Protein AF-A0A166VWR7-F1 (afdb_monomer)

Foldseek 3Di:
DDDFDDKDFDADVQLVCQVVQNRPVGHDPPDDDTLKIWGFACDDDPPQPPDDGGFIWMFHQQLPPPPDDDDPVSVVSRDRDDSSRIDGDDPPDDSVRRSVDD

pLDDT: mean 72.56, std 12.03, range [34.88, 87.81]

Solvent-accessible surface area (backbone atoms only — not comparable to full-atom values): 6328 Å² total; per-residue (Å²): 133,86,77,79,72,88,63,32,71,38,84,49,76,62,43,58,27,45,77,65,76,64,38,91,88,64,76,68,86,91,66,82,78,52,57,22,31,12,38,60,35,83,72,79,61,97,84,61,74,97,71,58,69,75,40,53,31,22,31,22,36,46,34,65,57,87,86,56,81,94,43,83,64,44,65,69,50,49,41,72,73,53,82,74,16,57,40,79,57,60,91,89,54,53,48,70,63,40,13,77,40,98

Mean predicted aligned error: 9.26 Å

Nearest PDB structures (foldseek):
  6lii-assembly2_C  TM=7.692E-01  e=3.501E-03  Homo sapiens
  6lhr-assembly2_D  TM=7.659E-01  e=7.214E-03  Homo sapiens
  1rjw-assembly1_D  TM=7.243E-01  e=2.355E-02  Geobacillus stearothermophilus
  6iqd-assembly1_A  TM=7.567E-01  e=1.301E-01  Geobacillus stearothermophilus
  4z6k-assembly1_D  TM=6.838E-01  e=5.911E-02  Moraxella sp. TAE123

Organism: NCBI:txid1759441

InterPro domains:
  IPR011032 GroES-like superfamily [SSF50129] (13-102)
  IPR013154 Alcohol dehydrogenase-like, N-terminal [PF08240] (14-64)
  IPR052711 Zinc-type Alcohol Dehydrogenase-like [PTHR45033] (11-102)

Radius of gyration: 14.6 Å; Cα contacts (8 Å, |Δi|>4): 159; chains: 1; bounding box: 37×36×37 Å

Sequence (102 aa):
MSQTLPSQAILQFRDLLMAKDLYVAGVKENVVPGSDYAGEIVALGSDAQGWNSGVRVCVNFFTTFLHRRPSSEASRAALGGPSEALVHVPDHLSDEETATLP

Structure (mmCIF, N/CA/C/O backbone):
data_AF-A0A166VWR7-F1
#
_entry.id   AF-A0A166VWR7-F1
#
loop_
_atom_site.group_PDB
_atom_site.id
_atom_site.type_symbol
_atom_site.label_atom_id
_atom_site.label_alt_i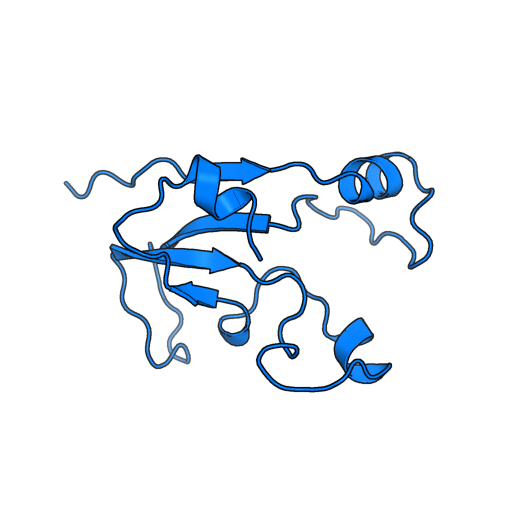d
_atom_site.label_comp_id
_atom_site.label_asym_id
_atom_site.label_entity_id
_atom_site.label_seq_id
_atom_site.pdbx_PDB_ins_code
_atom_site.Cartn_x
_atom_site.Cartn_y
_atom_site.Cartn_z
_atom_site.occupancy
_atom_site.B_iso_or_equiv
_atom_site.auth_seq_id
_atom_site.auth_comp_id
_atom_site.auth_asym_id
_atom_site.auth_atom_id
_atom_site.pdbx_PDB_model_num
ATOM 1 N N . MET A 1 1 ? -17.906 14.962 12.754 1.00 34.88 1 MET A N 1
ATOM 2 C CA . MET A 1 1 ? -16.792 15.216 11.819 1.00 34.88 1 MET A CA 1
ATOM 3 C C . MET A 1 1 ? -15.793 14.096 12.036 1.00 34.88 1 MET A C 1
ATOM 5 O O . MET A 1 1 ? -15.164 14.088 13.083 1.00 34.88 1 MET A O 1
ATOM 9 N N . SER A 1 2 ? -15.758 13.100 11.146 1.00 44.94 2 SER A N 1
ATOM 10 C CA . SER A 1 2 ? -14.764 12.021 11.224 1.00 44.94 2 SER A CA 1
ATOM 11 C C . SER A 1 2 ? -13.430 12.620 10.798 1.00 44.94 2 SER A C 1
ATOM 13 O O . SER A 1 2 ? -13.323 13.092 9.668 1.00 44.94 2 SER A O 1
ATOM 15 N N . GLN A 1 3 ? -12.473 12.732 11.716 1.00 46.19 3 GLN A N 1
ATOM 16 C CA . GLN A 1 3 ? -11.115 13.123 11.356 1.00 46.19 3 GLN A CA 1
ATOM 17 C C . GLN A 1 3 ? -10.476 11.907 10.697 1.00 46.19 3 GLN A C 1
ATOM 19 O O . GLN A 1 3 ? -10.267 10.902 11.366 1.00 46.19 3 GLN A O 1
ATOM 24 N N . THR A 1 4 ? -10.225 11.979 9.394 1.00 54.62 4 THR A N 1
ATOM 25 C CA . THR A 1 4 ? -9.423 10.973 8.699 1.00 54.62 4 THR A CA 1
ATOM 26 C C . THR A 1 4 ? -8.020 11.007 9.298 1.00 54.62 4 THR A C 1
ATOM 28 O O . THR A 1 4 ? -7.378 12.062 9.281 1.00 54.62 4 THR A O 1
ATOM 31 N N . LEU A 1 5 ? -7.560 9.892 9.866 1.00 55.88 5 LEU A N 1
ATOM 32 C CA . LEU A 1 5 ? -6.181 9.775 10.335 1.00 55.88 5 LEU A CA 1
ATOM 33 C C . LEU A 1 5 ? -5.216 9.872 9.134 1.00 55.88 5 LEU A C 1
ATOM 35 O O . LEU A 1 5 ? -5.563 9.437 8.031 1.00 55.88 5 LEU A O 1
ATOM 39 N N . PRO A 1 6 ? -4.032 10.489 9.298 1.00 58.91 6 PRO A N 1
ATOM 40 C CA . PRO A 1 6 ? -3.071 10.622 8.212 1.00 58.91 6 PRO A CA 1
ATOM 41 C C . PRO A 1 6 ? -2.555 9.242 7.799 1.00 58.91 6 PRO A C 1
ATOM 43 O O . PRO A 1 6 ? -2.007 8.508 8.611 1.00 58.91 6 PRO A O 1
ATOM 46 N N . SER A 1 7 ? -2.711 8.897 6.525 1.00 66.88 7 SER A N 1
ATOM 47 C CA . SER A 1 7 ? -2.172 7.653 5.988 1.00 66.88 7 SER A CA 1
ATOM 48 C C . SER A 1 7 ? -0.689 7.752 5.654 1.00 66.88 7 SER A C 1
ATOM 50 O O . SER A 1 7 ? -0.253 8.793 5.159 1.00 66.88 7 SER A O 1
ATOM 52 N N . GLN A 1 8 ? 0.049 6.655 5.823 1.00 73.50 8 GLN A N 1
ATOM 53 C CA . GLN A 1 8 ? 1.494 6.595 5.617 1.00 73.50 8 GLN A CA 1
ATOM 54 C C . GLN A 1 8 ? 1.856 5.616 4.495 1.00 73.50 8 GLN A C 1
ATOM 56 O O . GLN A 1 8 ? 1.345 4.500 4.427 1.00 73.50 8 GLN A O 1
ATOM 61 N N . ALA A 1 9 ? 2.770 6.036 3.622 1.00 69.06 9 ALA A N 1
ATOM 62 C CA . ALA A 1 9 ? 3.364 5.202 2.581 1.00 69.06 9 ALA A CA 1
ATOM 63 C C . ALA A 1 9 ? 4.885 5.255 2.717 1.00 69.06 9 ALA A C 1
ATOM 65 O O . ALA A 1 9 ? 5.440 6.338 2.926 1.00 69.06 9 ALA A O 1
ATOM 66 N N . ILE A 1 10 ? 5.564 4.119 2.557 1.00 71.19 10 ILE A N 1
ATOM 67 C CA . ILE A 1 10 ? 7.028 4.085 2.539 1.00 71.19 10 ILE A CA 1
ATOM 68 C C . ILE A 1 10 ? 7.556 3.843 1.126 1.00 71.19 10 ILE A C 1
ATOM 70 O O . ILE A 1 10 ? 6.968 3.118 0.324 1.00 71.19 10 ILE A O 1
AT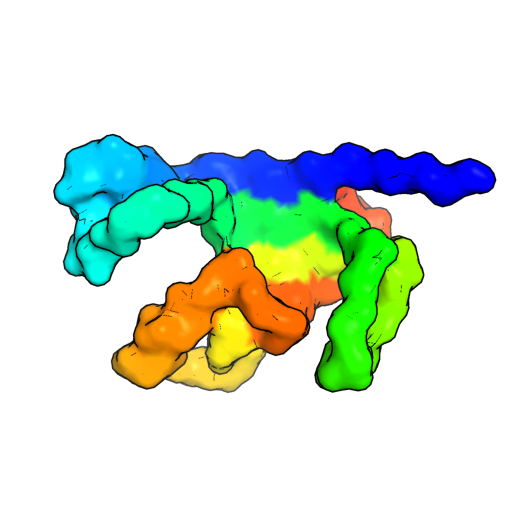OM 74 N N . LEU A 1 11 ? 8.703 4.453 0.827 1.00 70.19 11 LEU A N 1
ATOM 75 C CA . LEU A 1 11 ? 9.448 4.188 -0.397 1.00 70.19 11 LEU A CA 1
ATOM 76 C C . LEU A 1 11 ? 10.388 3.005 -0.173 1.00 70.19 11 LEU A C 1
ATOM 78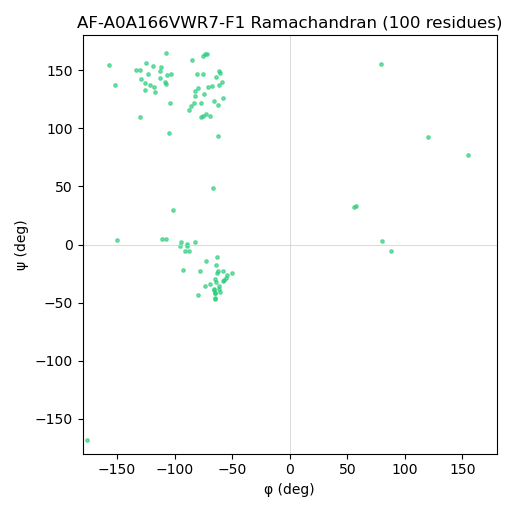 O O . LEU A 1 11 ? 11.340 3.080 0.605 1.00 70.19 11 LEU A O 1
ATOM 82 N N . GLN A 1 12 ? 10.142 1.924 -0.899 1.00 74.38 12 GLN A N 1
ATOM 83 C CA . GLN A 1 12 ? 11.002 0.752 -0.952 1.00 74.38 12 GLN A CA 1
ATOM 84 C C . GLN A 1 12 ? 12.117 0.973 -1.988 1.00 74.38 12 GLN A C 1
ATOM 86 O O . GLN A 1 12 ? 11.979 1.747 -2.938 1.00 74.38 12 GLN A O 1
ATO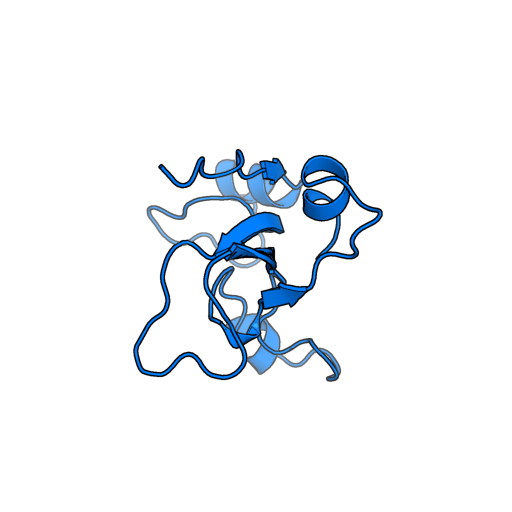M 91 N N . PHE A 1 13 ? 13.230 0.235 -1.884 1.00 78.69 13 PHE A N 1
ATOM 92 C CA . PHE A 1 13 ? 14.326 0.310 -2.870 1.00 78.69 13 PHE A CA 1
ATOM 93 C C . PHE A 1 13 ? 13.844 0.053 -4.307 1.00 78.69 13 PHE A C 1
ATOM 95 O O . PHE A 1 13 ? 14.375 0.596 -5.275 1.00 78.69 13 PHE A O 1
ATOM 102 N N . ARG A 1 14 ? 12.783 -0.739 -4.453 1.00 78.69 14 ARG A N 1
ATOM 103 C CA . ARG A 1 14 ? 12.122 -0.968 -5.732 1.00 78.69 14 ARG A CA 1
ATOM 104 C C . ARG A 1 14 ? 11.571 0.311 -6.357 1.00 78.69 14 ARG A C 1
ATOM 106 O O . ARG A 1 14 ? 11.696 0.468 -7.565 1.00 78.69 14 ARG A O 1
ATOM 113 N N . ASP A 1 15 ? 10.980 1.206 -5.573 1.00 77.69 15 ASP A N 1
ATOM 114 C CA . ASP A 1 15 ? 10.427 2.462 -6.084 1.00 77.69 15 ASP A CA 1
ATOM 115 C C . ASP A 1 15 ? 11.530 3.318 -6.719 1.00 77.69 15 ASP A C 1
ATOM 117 O O . ASP A 1 15 ? 11.333 3.902 -7.784 1.00 77.69 15 ASP A O 1
ATOM 121 N N . LEU A 1 16 ? 12.740 3.279 -6.148 1.00 81.12 16 LEU A N 1
ATOM 122 C CA . LEU A 1 16 ? 13.930 3.882 -6.748 1.00 81.12 16 LEU A CA 1
ATOM 123 C C . LEU A 1 16 ? 14.327 3.205 -8.070 1.00 81.12 16 LEU A C 1
ATOM 125 O O . LEU A 1 16 ? 14.697 3.897 -9.018 1.00 81.12 16 LEU A O 1
ATOM 129 N N . LEU A 1 17 ? 14.262 1.872 -8.152 1.00 84.44 17 LEU A N 1
ATOM 130 C CA . LEU A 1 17 ? 14.540 1.145 -9.395 1.00 84.44 17 LEU A CA 1
ATOM 131 C C . LEU A 1 17 ? 13.495 1.443 -10.478 1.00 84.44 17 LEU A C 1
ATOM 133 O O . LEU A 1 17 ? 13.871 1.598 -11.636 1.00 84.44 17 LEU A O 1
ATOM 137 N N . MET A 1 18 ? 12.215 1.568 -10.114 1.00 82.38 18 MET A N 1
ATOM 138 C CA . MET A 1 18 ? 11.145 1.948 -11.043 1.00 82.38 18 MET A CA 1
ATOM 139 C C . MET A 1 18 ? 11.342 3.376 -11.554 1.00 82.38 18 MET A C 1
ATOM 141 O O . MET A 1 18 ? 11.309 3.600 -12.758 1.00 82.38 18 MET A O 1
ATOM 145 N N . ALA A 1 19 ? 11.641 4.327 -10.666 1.00 81.44 19 ALA A N 1
ATOM 146 C CA . ALA A 1 19 ? 11.903 5.717 -11.044 1.00 81.44 19 ALA A CA 1
ATOM 147 C C . ALA A 1 19 ? 13.141 5.883 -11.946 1.00 81.44 19 ALA A C 1
ATOM 149 O O . ALA A 1 19 ? 13.248 6.865 -12.678 1.00 81.44 19 ALA A O 1
ATOM 150 N N . LYS A 1 20 ? 14.090 4.941 -11.885 1.00 85.25 20 LYS A N 1
ATOM 151 C CA . LYS A 1 20 ? 15.302 4.921 -12.717 1.00 85.25 20 LYS A CA 1
ATOM 152 C C . LYS A 1 20 ? 15.175 4.071 -13.981 1.00 85.25 20 LYS A C 1
ATOM 154 O O . LYS A 1 20 ? 16.164 3.953 -14.695 1.00 85.25 20 LYS A O 1
ATOM 159 N N . ASP A 1 21 ? 14.011 3.474 -14.230 1.00 80.12 21 ASP A N 1
ATOM 160 C CA . ASP A 1 21 ? 13.788 2.527 -15.330 1.00 80.12 21 ASP A CA 1
ATOM 161 C C . ASP A 1 21 ? 14.759 1.324 -15.309 1.00 80.12 21 ASP A C 1
ATOM 163 O O . ASP A 1 21 ? 15.175 0.776 -16.325 1.00 80.12 21 ASP A O 1
ATOM 167 N N . LEU A 1 22 ? 15.156 0.912 -14.101 1.00 84.62 22 LEU A N 1
ATOM 168 C CA . LEU A 1 22 ? 16.047 -0.226 -13.841 1.00 84.62 22 LEU A CA 1
ATOM 169 C C . LEU A 1 22 ? 15.295 -1.427 -13.255 1.00 84.62 22 LEU A C 1
ATOM 171 O O . LEU A 1 22 ? 15.909 -2.412 -12.840 1.00 84.62 22 LEU A O 1
ATOM 175 N N . TYR A 1 23 ? 13.968 -1.345 -13.151 1.00 81.31 23 TYR A N 1
ATOM 176 C CA . TYR A 1 23 ? 13.179 -2.404 -12.544 1.00 81.31 23 TYR A CA 1
ATOM 177 C C . TYR A 1 23 ? 13.001 -3.590 -13.499 1.00 81.31 23 TYR A C 1
ATOM 179 O O . TYR A 1 23 ? 12.441 -3.466 -14.585 1.00 81.31 23 TYR A O 1
ATOM 187 N N . VAL A 1 24 ? 13.451 -4.769 -13.062 1.00 76.44 24 VAL A N 1
ATOM 188 C CA . VAL A 1 24 ? 13.588 -5.978 -13.900 1.00 76.44 24 VAL A CA 1
ATOM 189 C C . VAL A 1 24 ? 12.279 -6.510 -14.488 1.00 76.44 24 VAL A C 1
ATOM 191 O O . VAL A 1 24 ? 12.310 -7.223 -15.486 1.00 76.44 24 VAL A O 1
ATOM 194 N N . ALA A 1 25 ? 11.135 -6.187 -13.880 1.00 73.56 25 ALA A N 1
ATOM 195 C CA . ALA A 1 25 ? 9.822 -6.626 -14.352 1.00 73.56 25 ALA A CA 1
ATOM 196 C C . ALA A 1 25 ? 9.180 -5.653 -15.362 1.00 73.56 25 ALA A C 1
ATOM 198 O O . ALA A 1 25 ? 8.069 -5.909 -15.827 1.00 73.56 25 ALA A O 1
ATOM 199 N N . GLY A 1 26 ? 9.869 -4.558 -15.704 1.00 68.75 26 GLY A N 1
ATOM 200 C CA . GLY A 1 26 ? 9.327 -3.462 -16.500 1.00 68.75 26 GLY A CA 1
ATOM 201 C C . GLY A 1 26 ? 8.454 -2.514 -15.674 1.00 68.75 26 GLY A C 1
ATOM 202 O O . GLY A 1 26 ? 7.905 -2.879 -14.632 1.00 68.75 26 GLY A O 1
ATOM 203 N N . VAL A 1 27 ? 8.337 -1.272 -16.140 1.00 72.44 27 VAL A N 1
ATOM 204 C CA . VAL A 1 27 ? 7.560 -0.209 -15.491 1.00 72.44 27 VAL A CA 1
ATOM 205 C C . VAL A 1 27 ? 6.427 0.200 -16.429 1.00 72.44 27 VAL A C 1
ATOM 207 O O . VAL A 1 27 ? 6.643 0.418 -17.618 1.00 72.44 27 VAL A O 1
ATOM 210 N N . LYS A 1 28 ? 5.195 0.271 -15.913 1.00 73.31 28 LYS A N 1
ATOM 211 C CA . LYS A 1 28 ? 4.056 0.80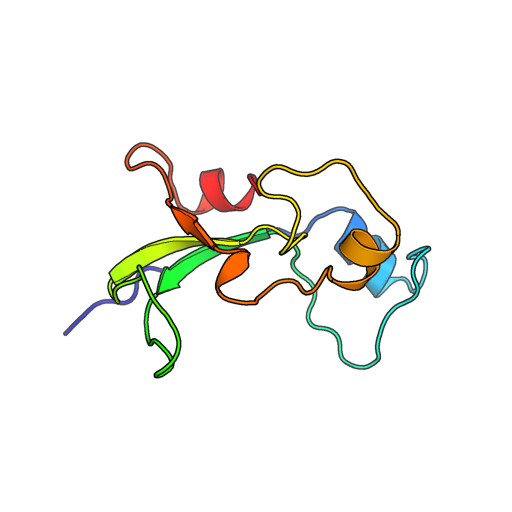0 -16.679 1.00 73.31 28 LYS A CA 1
ATOM 212 C C . LYS A 1 28 ? 4.156 2.324 -16.760 1.00 73.31 28 LYS A C 1
ATOM 214 O O . LYS A 1 28 ? 4.580 2.962 -15.797 1.00 73.31 28 LYS A O 1
ATOM 219 N N . GLU A 1 29 ? 3.704 2.912 -17.865 1.00 75.31 29 GLU A N 1
ATOM 220 C CA . GLU A 1 29 ? 3.586 4.370 -17.963 1.00 75.31 29 GLU A CA 1
ATOM 221 C C . GLU A 1 29 ? 2.649 4.921 -16.876 1.00 75.31 29 GLU A C 1
ATOM 223 O O . GLU A 1 29 ? 1.605 4.335 -16.587 1.00 75.31 29 GLU A O 1
ATOM 228 N N . ASN A 1 30 ? 3.023 6.065 -16.293 1.00 74.38 30 ASN A N 1
ATOM 229 C CA . ASN A 1 30 ? 2.256 6.778 -15.264 1.00 74.38 30 ASN A CA 1
ATOM 230 C C . ASN A 1 30 ? 1.941 5.949 -14.002 1.00 74.38 30 ASN A C 1
ATOM 232 O O . ASN A 1 30 ? 0.892 6.130 -13.382 1.00 74.38 30 ASN A O 1
ATOM 236 N N . VAL A 1 31 ? 2.835 5.036 -13.608 1.00 74.06 31 VAL A N 1
ATOM 237 C CA . VAL A 1 31 ? 2.678 4.286 -12.356 1.00 74.06 31 VAL A CA 1
ATOM 238 C C . VAL A 1 31 ? 2.907 5.191 -11.141 1.00 74.06 31 VAL A C 1
ATOM 240 O O . VAL A 1 31 ? 3.870 5.957 -11.096 1.00 74.06 31 VAL A O 1
ATOM 243 N N . VAL A 1 32 ? 2.037 5.082 -10.136 1.00 75.69 32 VAL A N 1
ATOM 244 C CA . VAL A 1 32 ? 2.274 5.671 -8.812 1.00 75.69 32 VAL A CA 1
ATOM 245 C C . VAL A 1 32 ? 3.100 4.668 -7.994 1.00 75.69 32 VAL A C 1
ATOM 247 O O . VAL A 1 32 ? 2.645 3.535 -7.821 1.00 75.69 32 VAL A O 1
ATOM 250 N N . PRO A 1 33 ? 4.317 5.025 -7.544 1.00 71.00 33 PRO A N 1
ATOM 251 C CA . PRO A 1 33 ? 5.143 4.158 -6.705 1.00 71.00 33 PRO A CA 1
ATOM 252 C C . PRO A 1 33 ? 4.606 4.082 -5.266 1.00 71.00 33 PRO A C 1
ATOM 254 O O . PRO A 1 33 ? 3.826 4.934 -4.846 1.00 71.00 33 PRO A O 1
ATOM 257 N N . GLY A 1 34 ? 5.061 3.083 -4.509 1.00 69.81 34 GLY A N 1
ATOM 258 C CA . GLY A 1 34 ? 4.579 2.779 -3.158 1.00 69.81 34 GLY A CA 1
ATOM 259 C C . GLY A 1 34 ? 4.005 1.368 -3.082 1.00 69.81 34 GLY A C 1
ATOM 260 O O . GLY A 1 34 ? 2.842 1.137 -3.400 1.00 69.81 34 GLY A O 1
ATOM 261 N N . SER A 1 35 ? 4.852 0.404 -2.709 1.00 69.56 35 SER A N 1
ATOM 262 C CA . SER A 1 35 ? 4.442 -1.000 -2.510 1.00 69.56 35 SER A CA 1
ATOM 263 C C . SER A 1 35 ? 3.635 -1.221 -1.245 1.00 69.56 35 SER A C 1
ATOM 265 O O . SER A 1 35 ? 2.772 -2.092 -1.254 1.00 69.56 35 SER A O 1
ATOM 267 N N . ASP A 1 36 ? 3.993 -0.483 -0.195 1.00 76.00 36 ASP A N 1
ATOM 268 C CA . ASP A 1 36 ? 3.556 -0.718 1.174 1.00 76.00 36 ASP A CA 1
ATOM 269 C C . ASP A 1 36 ? 2.929 0.572 1.701 1.00 76.00 36 ASP A C 1
ATOM 271 O O . ASP A 1 36 ? 3.459 1.680 1.525 1.00 76.00 36 ASP A O 1
ATOM 275 N N . TYR A 1 37 ? 1.761 0.423 2.310 1.00 78.31 37 TYR A N 1
ATOM 276 C CA . TYR A 1 37 ? 0.916 1.525 2.738 1.00 78.31 37 TYR A CA 1
ATOM 277 C C . TYR A 1 37 ? 0.085 1.097 3.937 1.00 78.31 37 TYR A C 1
ATOM 279 O O . TYR A 1 37 ? -0.515 0.024 3.901 1.00 78.31 37 TYR A O 1
ATOM 287 N N . ALA A 1 38 ? -0.020 1.974 4.932 1.00 83.56 38 ALA A N 1
ATOM 288 C CA . ALA A 1 38 ? -0.940 1.834 6.050 1.00 83.56 38 ALA A CA 1
ATOM 289 C C . ALA A 1 38 ? -1.887 3.039 6.131 1.00 83.56 38 ALA A C 1
ATOM 291 O O . ALA A 1 38 ? -1.481 4.196 5.970 1.00 83.56 38 ALA A O 1
ATOM 292 N N . GLY A 1 39 ? -3.165 2.774 6.392 1.00 83.94 39 GLY A N 1
ATOM 293 C CA . GLY A 1 39 ? -4.177 3.820 6.497 1.00 83.94 39 GLY A CA 1
ATOM 294 C C . GLY A 1 39 ? -5.554 3.299 6.887 1.00 83.94 39 GLY A C 1
ATOM 295 O O . GLY A 1 39 ? -5.714 2.152 7.293 1.00 83.94 39 GLY A O 1
ATOM 296 N N . GLU A 1 40 ? -6.564 4.155 6.763 1.00 87.81 40 GLU A N 1
ATOM 297 C CA . GLU A 1 40 ? -7.946 3.861 7.147 1.00 87.81 40 GLU A CA 1
ATOM 298 C C . GLU A 1 40 ? -8.846 3.688 5.915 1.00 87.81 40 GLU A C 1
ATOM 300 O O . GLU A 1 40 ? -8.768 4.451 4.949 1.00 87.81 40 GLU A O 1
ATOM 305 N N . ILE A 1 41 ? -9.759 2.713 5.960 1.00 87.25 41 ILE A N 1
ATOM 306 C CA . ILE A 1 41 ? -10.804 2.568 4.941 1.00 87.25 41 ILE A CA 1
ATOM 307 C C . ILE A 1 41 ? -11.801 3.728 5.057 1.00 87.25 41 ILE A C 1
ATOM 309 O O . ILE A 1 41 ? -12.623 3.769 5.972 1.00 87.25 41 ILE A O 1
ATOM 313 N N . VAL A 1 42 ? -11.798 4.631 4.077 1.00 87.31 42 VAL A N 1
ATOM 314 C CA . VAL A 1 42 ? -12.738 5.770 4.025 1.00 87.31 42 VAL A CA 1
ATOM 315 C C . VAL A 1 42 ? -14.012 5.485 3.224 1.00 87.31 42 VAL A C 1
ATOM 317 O O . VAL A 1 42 ? -15.033 6.135 3.439 1.00 87.31 42 VAL A O 1
ATOM 320 N N . ALA A 1 43 ? -13.982 4.510 2.313 1.00 86.00 43 ALA A N 1
ATOM 321 C CA . ALA A 1 43 ? -15.116 4.106 1.484 1.00 86.00 43 ALA A CA 1
ATOM 322 C C . ALA A 1 43 ? -14.941 2.662 0.990 1.00 86.00 43 ALA A C 1
ATOM 324 O O . ALA A 1 43 ? -13.818 2.177 0.866 1.00 86.00 43 ALA A O 1
ATOM 325 N N . LEU A 1 44 ? -16.053 1.990 0.687 1.00 85.31 44 LEU A N 1
ATOM 326 C CA . LEU A 1 44 ? -16.091 0.606 0.211 1.00 85.31 44 LEU A CA 1
ATOM 327 C C . LEU A 1 44 ? -16.947 0.502 -1.055 1.00 85.31 44 LEU A C 1
ATOM 329 O O . LEU A 1 44 ? -17.973 1.173 -1.173 1.00 85.31 44 LEU A O 1
ATOM 333 N N . GLY A 1 45 ? -16.524 -0.344 -1.996 1.00 83.50 45 GLY A N 1
ATOM 334 C CA . GLY A 1 45 ? -17.342 -0.728 -3.150 1.00 83.50 45 GLY A CA 1
ATOM 335 C C . GLY A 1 45 ? -18.437 -1.729 -2.763 1.00 83.50 45 GLY A C 1
ATOM 336 O O . GLY A 1 45 ? -18.332 -2.387 -1.731 1.00 83.50 45 GLY A O 1
ATOM 337 N N . SER A 1 46 ? -19.464 -1.881 -3.607 1.00 85.38 46 SER A N 1
ATOM 338 C CA . SER A 1 46 ? -20.593 -2.804 -3.365 1.00 85.38 46 SER A CA 1
ATOM 339 C C . SER A 1 46 ? -20.168 -4.257 -3.157 1.00 85.38 46 SER A C 1
ATOM 341 O O . SER A 1 46 ? -20.823 -4.992 -2.425 1.00 85.38 46 SER A O 1
ATOM 343 N N . ASP A 1 47 ? -19.064 -4.649 -3.789 1.00 82.88 47 ASP A N 1
ATOM 344 C CA . ASP A 1 47 ? -18.590 -6.031 -3.816 1.00 82.88 47 ASP A CA 1
ATOM 345 C C . ASP A 1 47 ? -17.545 -6.309 -2.719 1.00 82.88 47 ASP A C 1
ATOM 347 O O . ASP A 1 47 ? -17.072 -7.437 -2.580 1.00 82.88 47 ASP A O 1
ATOM 351 N N . ALA A 1 48 ? -17.176 -5.298 -1.921 1.00 81.56 48 ALA A N 1
ATOM 352 C CA . ALA A 1 48 ? -16.213 -5.445 -0.837 1.00 81.56 48 ALA A CA 1
ATOM 353 C C . ALA A 1 48 ? -16.869 -6.132 0.370 1.00 81.56 48 ALA A C 1
ATOM 355 O O . ALA A 1 48 ? -17.703 -5.553 1.064 1.00 81.56 48 ALA A O 1
ATOM 356 N N . GLN A 1 49 ? -16.479 -7.379 0.631 1.00 81.62 49 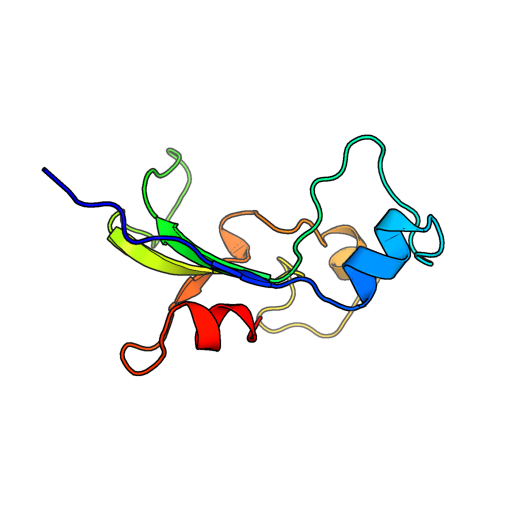GLN A N 1
ATOM 357 C CA . GLN A 1 49 ? -16.987 -8.173 1.751 1.00 81.62 49 GLN A CA 1
ATOM 358 C C . GLN A 1 49 ? -15.969 -8.241 2.892 1.00 81.62 49 GLN A C 1
ATOM 360 O O . GLN A 1 49 ? -14.765 -8.282 2.653 1.00 81.62 49 GLN A O 1
ATOM 365 N N . GLY A 1 50 ? -16.454 -8.287 4.136 1.00 83.50 50 GLY A N 1
ATOM 366 C CA . GLY A 1 50 ? -15.614 -8.486 5.326 1.00 83.50 50 GLY A CA 1
ATOM 367 C C . GLY A 1 50 ? -14.884 -7.240 5.839 1.00 83.50 50 GLY A C 1
ATOM 368 O O . GLY A 1 50 ? -14.162 -7.336 6.825 1.00 83.50 50 GLY A O 1
ATOM 369 N N . TRP A 1 51 ? -15.106 -6.076 5.225 1.00 87.44 51 TRP A N 1
ATOM 370 C CA . TRP A 1 51 ? -14.479 -4.810 5.601 1.00 87.44 51 TRP A CA 1
ATOM 371 C C . TRP A 1 51 ? -15.512 -3.773 6.028 1.00 87.44 51 TRP A C 1
ATOM 373 O O . TRP A 1 51 ? -16.653 -3.793 5.572 1.00 87.44 51 TRP A O 1
ATOM 383 N N . ASN A 1 52 ? -15.087 -2.839 6.878 1.00 86.00 52 ASN A N 1
ATOM 384 C CA . ASN A 1 52 ? -15.883 -1.691 7.299 1.00 86.00 52 ASN A CA 1
ATOM 385 C C . ASN A 1 52 ? -15.061 -0.409 7.143 1.00 86.00 52 ASN A C 1
ATOM 387 O O . ASN A 1 52 ? -13.839 -0.430 7.295 1.00 86.00 52 ASN A O 1
ATOM 391 N N . SER A 1 53 ? -15.735 0.713 6.882 1.00 87.56 53 SER A N 1
ATOM 392 C CA . SER A 1 53 ? -15.106 2.031 6.998 1.00 87.56 53 SER A CA 1
ATOM 393 C C . SER A 1 53 ? -14.625 2.273 8.432 1.00 87.56 53 SER A C 1
ATOM 395 O O . SER A 1 53 ? -15.248 1.795 9.382 1.00 87.56 53 SER A O 1
ATOM 397 N N . GLY A 1 54 ? -13.527 3.009 8.597 1.00 85.06 54 GLY A N 1
ATOM 398 C CA . GLY A 1 54 ? -12.917 3.257 9.908 1.00 85.06 54 GLY A CA 1
ATOM 399 C C . GLY A 1 54 ? -11.906 2.202 10.360 1.00 85.06 54 GLY A C 1
ATOM 400 O O . GLY A 1 54 ? -11.265 2.368 11.394 1.00 85.06 54 GLY A O 1
ATOM 401 N N . VAL A 1 55 ? -11.748 1.109 9.610 1.00 86.69 55 VAL A N 1
ATOM 402 C CA . VAL A 1 55 ? -10.769 0.061 9.924 1.00 86.69 55 VAL A CA 1
ATOM 403 C C . VAL A 1 55 ? -9.388 0.466 9.413 1.00 86.69 55 VAL A C 1
ATOM 405 O O . VAL A 1 55 ? -9.249 0.852 8.250 1.00 86.69 55 VAL A O 1
ATOM 408 N N . ARG A 1 56 ? -8.369 0.323 10.271 1.00 87.75 56 ARG A N 1
ATOM 409 C CA . ARG A 1 56 ? -6.956 0.447 9.891 1.00 87.75 56 ARG A CA 1
ATOM 410 C C . ARG A 1 56 ? -6.503 -0.790 9.120 1.00 87.75 56 ARG A C 1
ATOM 412 O O . ARG A 1 56 ? -6.698 -1.921 9.578 1.00 87.75 56 ARG A O 1
ATOM 419 N N . VAL A 1 57 ? -5.886 -0.565 7.967 1.00 85.38 57 VAL A N 1
ATOM 420 C CA . VAL A 1 57 ? -5.411 -1.603 7.050 1.00 85.38 57 VAL A CA 1
ATOM 421 C C . VAL A 1 57 ? -3.992 -1.330 6.571 1.00 85.38 57 VAL A C 1
ATOM 423 O O . VAL A 1 57 ? -3.587 -0.174 6.447 1.00 85.38 57 VAL A O 1
ATOM 426 N N . CYS A 1 58 ? -3.267 -2.406 6.276 1.00 82.44 58 CYS A N 1
ATOM 427 C CA . CYS A 1 58 ? -2.035 -2.386 5.494 1.00 82.44 58 CYS A CA 1
ATOM 428 C C . CYS A 1 58 ? -2.258 -3.082 4.143 1.00 82.44 58 CYS A C 1
ATOM 430 O O . CYS A 1 58 ? -3.142 -3.938 4.031 1.00 82.44 58 CYS A O 1
ATOM 432 N N . VAL A 1 59 ? -1.490 -2.705 3.120 1.00 76.12 59 VAL A N 1
ATOM 433 C CA . VAL A 1 59 ? -1.587 -3.268 1.766 1.00 76.12 59 VAL A CA 1
ATOM 434 C C . VAL A 1 59 ? -0.446 -4.243 1.500 1.00 76.12 59 VAL A C 1
ATOM 436 O O . VAL A 1 59 ? 0.715 -3.850 1.452 1.00 76.12 59 VAL A O 1
ATOM 439 N N . ASN A 1 60 ? -0.804 -5.483 1.176 1.00 69.56 60 ASN A N 1
ATOM 440 C CA . ASN A 1 60 ? 0.124 -6.479 0.666 1.00 69.56 60 ASN A CA 1
ATOM 441 C C . ASN A 1 60 ? 0.331 -6.308 -0.845 1.00 69.56 60 ASN A C 1
ATOM 443 O O . ASN A 1 60 ? -0.591 -6.443 -1.652 1.00 69.56 60 ASN A O 1
ATOM 447 N N . PHE A 1 61 ? 1.575 -6.093 -1.263 1.00 67.38 61 PHE A N 1
ATOM 448 C CA . PHE A 1 61 ? 1.921 -5.930 -2.675 1.00 67.38 61 PHE A CA 1
ATOM 449 C C . PHE A 1 61 ? 1.520 -7.125 -3.567 1.00 67.38 61 PHE A C 1
ATOM 451 O O . PHE A 1 61 ? 1.197 -6.952 -4.748 1.00 67.38 61 PHE A O 1
ATOM 458 N N . PHE A 1 62 ? 1.523 -8.347 -3.023 1.00 63.25 62 PHE A N 1
ATOM 459 C CA . PHE A 1 62 ? 1.071 -9.537 -3.739 1.00 63.25 62 PHE A CA 1
ATOM 460 C C . PHE A 1 62 ? -0.305 -9.981 -3.245 1.00 63.25 62 PHE A C 1
ATOM 462 O O . PHE A 1 62 ? -0.456 -10.777 -2.323 1.00 63.25 62 PHE A O 1
ATOM 469 N N . THR A 1 63 ? -1.308 -9.536 -3.984 1.00 61.19 63 THR A N 1
ATOM 470 C CA . THR A 1 63 ? -2.752 -9.762 -3.799 1.00 61.19 63 THR A CA 1
ATOM 471 C C . THR A 1 63 ? -3.176 -11.217 -3.592 1.00 61.19 63 THR A C 1
ATOM 473 O O . THR A 1 63 ? -4.205 -11.495 -2.991 1.00 61.19 63 THR A O 1
ATOM 476 N N . THR A 1 64 ? -2.373 -12.171 -4.066 1.00 60.62 64 THR A N 1
ATOM 477 C CA . THR A 1 64 ? -2.669 -13.612 -4.032 1.00 60.62 64 THR A CA 1
ATOM 478 C C . THR A 1 64 ? -1.767 -14.398 -3.074 1.00 60.62 64 THR A C 1
ATOM 480 O O . THR A 1 64 ? -1.853 -15.627 -2.997 1.00 60.62 64 THR A O 1
ATOM 483 N N . PHE A 1 65 ? -0.907 -13.711 -2.316 1.00 59.53 65 PHE A N 1
ATOM 484 C CA . PHE A 1 65 ? 0.153 -14.316 -1.504 1.00 59.53 65 PHE A CA 1
ATOM 485 C C . PHE A 1 65 ? -0.176 -14.416 -0.015 1.00 59.53 65 PHE A C 1
ATOM 487 O O . PHE A 1 65 ? 0.714 -14.411 0.826 1.00 59.53 65 PHE A O 1
ATOM 494 N N . LEU A 1 66 ? -1.455 -14.546 0.327 1.00 57.41 66 LEU A N 1
ATOM 495 C CA . LEU A 1 66 ? -1.863 -14.732 1.719 1.00 57.41 66 LEU A CA 1
ATOM 496 C C . LEU A 1 66 ? -1.443 -16.110 2.272 1.00 57.41 66 LEU A C 1
ATOM 498 O O . LEU A 1 66 ? -1.108 -16.218 3.444 1.00 57.41 66 LEU A O 1
ATOM 502 N N . HIS A 1 67 ? -1.443 -17.166 1.440 1.00 55.59 67 HIS A N 1
ATOM 503 C CA . HIS A 1 67 ? -1.187 -18.551 1.894 1.00 55.59 67 HIS A CA 1
ATOM 504 C C . HIS A 1 67 ? -0.525 -19.477 0.847 1.00 55.59 67 HIS A C 1
ATOM 506 O O . HIS A 1 67 ? -0.399 -20.681 1.082 1.00 55.59 67 HIS A O 1
ATOM 512 N N . ARG A 1 68 ? -0.149 -18.981 -0.342 1.00 51.50 68 ARG A N 1
ATOM 513 C CA . ARG A 1 68 ? 0.320 -19.822 -1.465 1.00 51.50 68 ARG A CA 1
ATOM 514 C C . ARG A 1 68 ? 1.797 -19.603 -1.788 1.00 51.50 68 ARG A C 1
ATOM 516 O O . ARG 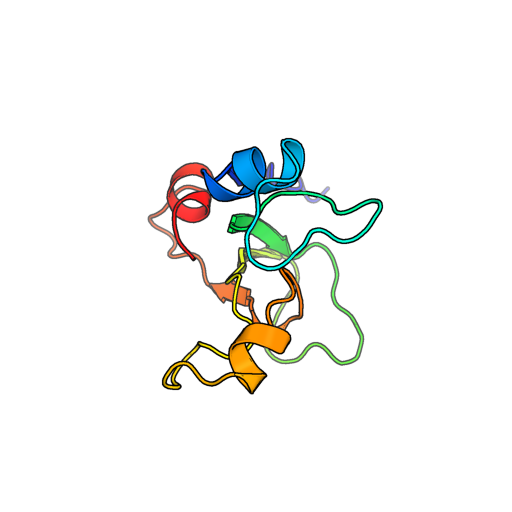A 1 68 ? 2.326 -18.512 -1.625 1.00 51.50 68 ARG A O 1
ATOM 523 N N . ARG A 1 69 ? 2.455 -20.660 -2.283 1.00 55.34 69 ARG A N 1
ATOM 524 C CA . ARG A 1 69 ? 3.815 -20.579 -2.841 1.00 55.34 69 ARG A CA 1
ATOM 525 C C . ARG A 1 69 ? 3.847 -19.636 -4.051 1.00 55.34 69 ARG A C 1
ATOM 527 O O . ARG A 1 69 ? 2.869 -19.601 -4.801 1.00 55.34 69 ARG A O 1
ATOM 534 N N . PRO A 1 70 ? 4.983 -18.963 -4.298 1.00 58.31 70 PRO A N 1
ATOM 535 C CA . PRO A 1 70 ? 5.136 -18.121 -5.472 1.00 58.31 70 PRO A CA 1
ATOM 536 C C . PRO A 1 70 ? 4.918 -18.909 -6.761 1.00 58.31 70 PRO A C 1
ATOM 538 O O . PRO A 1 70 ? 5.549 -19.940 -6.989 1.00 58.31 70 PRO A O 1
ATOM 541 N N . SER A 1 71 ? 4.010 -18.405 -7.595 1.00 62.34 71 SER A N 1
ATOM 542 C CA . SER A 1 71 ? 3.757 -18.878 -8.954 1.00 62.34 71 SER A CA 1
ATOM 543 C C . SER A 1 71 ? 3.892 -17.712 -9.934 1.00 62.34 71 SER A C 1
ATOM 545 O O . SER A 1 71 ? 3.709 -16.549 -9.572 1.00 62.34 71 SER A O 1
ATOM 547 N N . SER A 1 72 ? 4.182 -18.014 -11.199 1.00 63.28 72 SER A N 1
ATOM 548 C CA . SER A 1 72 ? 4.285 -17.001 -12.259 1.00 63.28 72 SER A CA 1
ATOM 549 C C . SER A 1 72 ? 2.960 -16.275 -12.544 1.00 63.28 72 SER A C 1
ATOM 551 O O . SER A 1 72 ? 2.956 -15.208 -13.160 1.00 63.28 72 SER A O 1
ATOM 553 N N . GLU A 1 73 ? 1.832 -16.845 -12.116 1.00 64.06 73 GLU A N 1
ATOM 554 C CA . GLU A 1 73 ? 0.510 -16.213 -12.151 1.00 64.06 73 GLU A CA 1
ATOM 555 C C . GLU A 1 73 ? 0.331 -15.239 -10.982 1.00 64.06 73 GLU A C 1
ATOM 557 O O . GLU A 1 73 ? -0.088 -14.105 -11.202 1.00 64.06 73 GLU A O 1
ATOM 562 N N . ALA A 1 74 ? 0.747 -15.620 -9.768 1.00 60.66 74 ALA A N 1
ATOM 563 C CA . ALA A 1 74 ? 0.714 -14.745 -8.595 1.00 60.66 74 ALA A CA 1
ATOM 564 C C . ALA A 1 74 ? 1.594 -13.496 -8.780 1.00 60.66 74 ALA A C 1
ATOM 566 O O . ALA A 1 74 ? 1.194 -12.392 -8.419 1.00 60.66 74 ALA A O 1
ATOM 567 N N . SER A 1 75 ? 2.759 -13.640 -9.426 1.00 61.66 75 SER A N 1
ATOM 568 C CA . SER A 1 75 ? 3.619 -12.499 -9.771 1.00 61.66 75 SER A CA 1
ATOM 569 C C . SER A 1 75 ? 2.980 -11.544 -10.784 1.00 61.66 75 SER A C 1
ATOM 571 O O . SER A 1 75 ? 3.252 -10.349 -10.742 1.00 61.66 75 SER A O 1
ATOM 573 N N . ARG A 1 76 ? 2.116 -12.043 -11.680 1.00 62.00 76 ARG A N 1
ATOM 574 C CA . ARG A 1 76 ? 1.350 -11.207 -12.625 1.00 62.00 76 ARG A CA 1
ATOM 575 C C . ARG A 1 76 ? 0.145 -10.527 -11.972 1.00 62.00 76 ARG A C 1
ATOM 577 O O . ARG A 1 76 ? -0.287 -9.489 -12.460 1.00 62.00 76 ARG A O 1
ATOM 584 N N . ALA A 1 77 ? -0.353 -11.083 -10.868 1.00 57.59 77 ALA A N 1
ATOM 585 C CA . ALA A 1 77 ? -1.404 -10.498 -10.039 1.00 57.59 77 ALA A CA 1
ATOM 586 C C . ALA A 1 77 ? -0.883 -9.450 -9.035 1.00 57.59 77 ALA A C 1
ATOM 588 O O . ALA A 1 77 ? -1.677 -8.919 -8.259 1.00 57.59 77 ALA A O 1
ATOM 589 N N . ALA A 1 78 ? 0.423 -9.143 -9.043 1.00 57.06 78 ALA A N 1
ATOM 590 C CA . ALA A 1 78 ? 1.019 -8.051 -8.280 1.00 57.06 78 ALA A CA 1
ATOM 591 C C . ALA A 1 78 ? 0.428 -6.713 -8.746 1.00 57.06 78 ALA A C 1
ATOM 593 O O . ALA A 1 78 ? 0.837 -6.110 -9.739 1.00 57.06 78 ALA A O 1
ATOM 594 N N . LEU A 1 79 ? -0.606 -6.294 -8.043 1.00 56.47 79 LEU A N 1
ATOM 595 C CA . LEU A 1 79 ? -1.335 -5.060 -8.232 1.00 56.47 79 LEU A CA 1
ATOM 596 C C . LEU A 1 79 ? -1.373 -4.502 -6.821 1.00 56.47 79 LEU A C 1
ATOM 598 O O . LEU A 1 79 ? -1.997 -5.122 -5.971 1.00 56.47 79 LEU A O 1
ATOM 602 N N . GLY A 1 80 ? -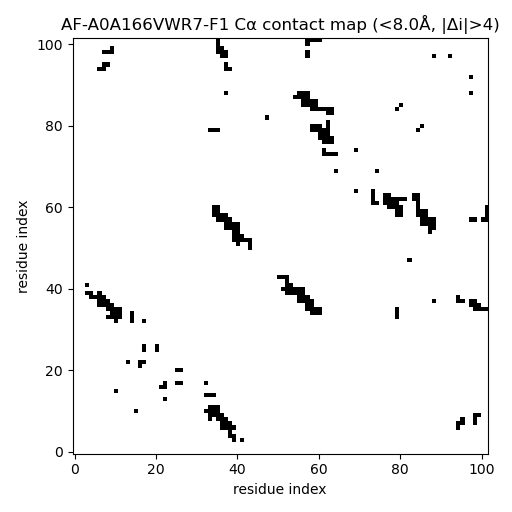0.657 -3.421 -6.531 1.00 52.72 80 GLY A N 1
ATOM 603 C CA . GLY A 1 80 ? -0.601 -2.832 -5.187 1.00 52.72 80 GLY A CA 1
ATOM 604 C C . GLY A 1 80 ? -1.935 -2.229 -4.712 1.00 52.72 80 GLY A C 1
ATOM 605 O O . GLY A 1 80 ? -1.949 -1.083 -4.290 1.00 52.72 80 GLY A O 1
ATOM 606 N N . GLY A 1 81 ? -3.057 -2.954 -4.834 1.00 51.78 81 GLY A N 1
ATOM 607 C CA . GLY A 1 81 ? -4.377 -2.555 -4.347 1.00 51.78 81 GLY A CA 1
ATOM 608 C C . GLY A 1 81 ? -5.590 -3.176 -5.067 1.00 51.78 81 GLY A C 1
ATOM 609 O O . GLY A 1 81 ? -6.259 -2.490 -5.836 1.00 51.78 81 GLY A O 1
ATOM 610 N N . PRO A 1 82 ? -5.940 -4.442 -4.795 1.00 51.75 82 PRO A N 1
ATOM 611 C CA . PRO A 1 82 ? -7.323 -4.901 -4.664 1.00 51.75 82 PRO A CA 1
ATOM 612 C C . PRO A 1 82 ? -7.665 -5.191 -3.193 1.00 51.75 82 PRO A C 1
ATOM 614 O O . PRO A 1 82 ? -6.782 -5.357 -2.357 1.00 51.75 82 PRO A O 1
ATOM 617 N N . SER A 1 83 ? -8.955 -5.309 -2.870 1.00 54.91 83 SER A N 1
ATOM 618 C CA . SER A 1 83 ? -9.445 -5.621 -1.512 1.00 54.91 83 SER A CA 1
ATOM 619 C C . SER A 1 83 ? -8.848 -6.895 -0.905 1.00 54.91 83 SER A C 1
ATOM 621 O O . SER A 1 83 ? -8.758 -7.020 0.311 1.00 54.91 83 SER A O 1
ATOM 623 N N . GLU A 1 84 ? -8.435 -7.838 -1.750 1.00 60.00 84 GLU A N 1
ATOM 624 C CA . GLU A 1 84 ? -7.825 -9.115 -1.364 1.00 60.00 84 GLU A CA 1
ATOM 625 C C . GLU A 1 84 ? -6.392 -8.958 -0.833 1.00 60.00 84 GLU A C 1
ATOM 627 O O . GLU A 1 84 ? -5.867 -9.879 -0.221 1.00 60.00 84 GLU A O 1
ATOM 632 N N . ALA A 1 85 ? -5.765 -7.798 -1.039 1.00 68.00 85 ALA A N 1
ATOM 633 C CA . ALA A 1 85 ? -4.445 -7.467 -0.513 1.00 68.00 85 ALA A CA 1
ATOM 634 C C . ALA A 1 85 ? -4.479 -6.775 0.857 1.00 68.00 85 ALA A C 1
ATOM 636 O O . ALA A 1 85 ? -3.419 -6.511 1.417 1.00 68.00 85 ALA A O 1
ATOM 637 N N . LEU A 1 86 ? -5.656 -6.431 1.388 1.00 76.62 86 LEU A N 1
ATOM 638 C CA . LEU A 1 86 ? -5.746 -5.706 2.653 1.00 76.62 86 LEU A CA 1
ATOM 639 C C . LEU A 1 86 ? -5.573 -6.655 3.841 1.00 76.62 86 LEU A C 1
ATOM 641 O O . LEU A 1 86 ? -6.202 -7.712 3.907 1.00 76.62 86 LEU A O 1
ATOM 645 N N . VAL A 1 87 ? -4.755 -6.247 4.807 1.00 81.44 87 VAL A N 1
ATOM 646 C CA . VAL A 1 87 ? -4.581 -6.943 6.086 1.00 81.44 87 VAL A CA 1
ATOM 647 C C . VAL A 1 87 ? -4.879 -6.004 7.248 1.00 81.44 87 VAL A C 1
ATOM 649 O O . VAL A 1 87 ? -4.643 -4.798 7.171 1.00 81.44 87 VAL A O 1
ATOM 652 N N . HIS A 1 88 ? -5.430 -6.549 8.334 1.00 84.62 88 HIS A N 1
ATOM 653 C CA . HIS A 1 88 ? -5.694 -5.771 9.542 1.00 84.62 88 HIS A CA 1
ATOM 654 C C . HIS A 1 88 ? -4.394 -5.336 10.213 1.00 84.62 88 HIS A C 1
ATOM 656 O O . HIS A 1 88 ? -3.483 -6.142 10.404 1.00 84.62 88 HIS A O 1
ATOM 662 N N . VAL A 1 89 ? -4.362 -4.077 10.638 1.00 84.56 89 VAL A N 1
ATOM 663 C CA . VAL A 1 89 ? -3.259 -3.535 11.430 1.00 84.56 89 VAL A CA 1
ATOM 664 C C . VAL A 1 89 ? -3.451 -3.907 12.900 1.00 84.56 89 VAL A C 1
ATOM 666 O O . VAL A 1 89 ? -4.522 -3.639 13.447 1.00 84.56 89 VAL A O 1
ATOM 669 N N . PRO A 1 90 ? -2.450 -4.504 13.567 1.00 84.19 90 PRO A N 1
ATOM 670 C CA . PRO A 1 90 ? -2.501 -4.722 15.007 1.00 84.19 90 PRO A CA 1
ATOM 671 C C . PRO A 1 90 ? -2.594 -3.402 15.789 1.00 84.19 90 PRO A C 1
ATOM 673 O O . PRO A 1 90 ? -1.843 -2.467 15.521 1.00 84.19 90 PRO A O 1
ATOM 676 N N . ASP A 1 91 ? -3.439 -3.352 16.824 1.00 83.81 91 ASP A N 1
ATOM 677 C CA . ASP A 1 91 ? -3.693 -2.132 17.619 1.00 83.81 91 ASP A CA 1
ATOM 678 C C . ASP A 1 91 ? -2.442 -1.523 18.274 1.00 83.81 91 ASP A C 1
ATOM 680 O O . ASP A 1 91 ? -2.426 -0.344 18.620 1.00 83.81 91 ASP A O 1
ATOM 684 N N . HIS A 1 92 ? -1.396 -2.327 18.468 1.00 85.75 92 HIS A N 1
ATOM 685 C CA . HIS A 1 92 ? -0.157 -1.915 19.125 1.00 85.75 92 HIS A CA 1
ATOM 686 C C . HIS A 1 92 ? 0.894 -1.327 18.173 1.00 85.75 92 HIS A C 1
ATOM 688 O O . HIS A 1 92 ? 1.961 -0.957 18.652 1.00 85.75 92 HIS A O 1
ATOM 694 N N . LEU A 1 93 ? 0.621 -1.257 16.864 1.00 82.94 93 LEU A N 1
ATOM 695 C CA . LEU A 1 93 ? 1.533 -0.681 15.871 1.00 82.94 93 LEU A CA 1
ATOM 696 C C . LEU A 1 93 ? 1.022 0.668 15.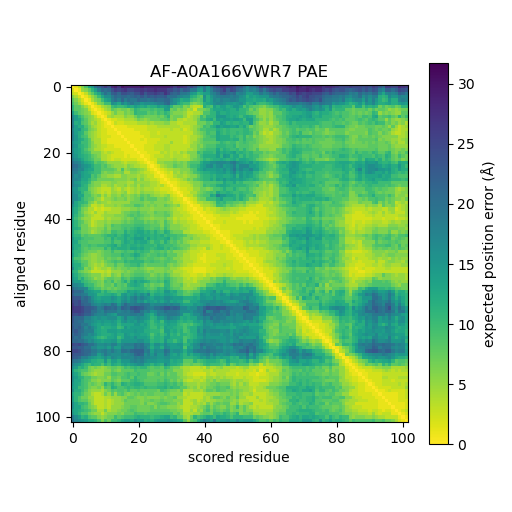363 1.00 82.94 93 LEU A C 1
ATOM 698 O O . LEU A 1 93 ? -0.172 0.833 15.073 1.00 82.94 93 LEU A O 1
ATOM 702 N N . SER A 1 94 ? 1.934 1.632 15.212 1.00 82.94 94 SER A N 1
ATOM 703 C CA . SER A 1 94 ? 1.639 2.905 14.546 1.00 82.94 94 SER A CA 1
ATOM 704 C C . SER A 1 94 ? 1.474 2.716 13.034 1.00 82.94 94 SER A C 1
ATOM 706 O O . SER A 1 94 ? 1.865 1.689 12.475 1.00 82.94 94 SER A O 1
ATOM 708 N N . ASP A 1 95 ? 0.884 3.696 12.342 1.00 78.88 95 ASP A N 1
ATOM 709 C CA . ASP A 1 95 ? 0.794 3.650 10.875 1.00 78.88 95 ASP A CA 1
ATOM 710 C C . ASP A 1 95 ? 2.185 3.703 10.223 1.00 78.88 95 ASP A C 1
ATOM 712 O O . ASP A 1 95 ? 2.401 3.055 9.205 1.00 78.88 95 ASP A O 1
ATOM 716 N N . GLU A 1 96 ? 3.157 4.393 10.833 1.00 78.94 96 GLU A N 1
ATOM 717 C CA . GLU A 1 96 ? 4.545 4.401 10.349 1.00 78.94 96 GLU A CA 1
ATOM 718 C C . GLU A 1 96 ? 5.192 3.021 10.435 1.00 78.94 96 GLU A C 1
ATOM 720 O O . GLU A 1 96 ? 5.803 2.575 9.469 1.00 78.94 96 GLU A O 1
ATOM 725 N N . GLU A 1 97 ? 5.055 2.338 11.574 1.00 80.75 97 GLU A N 1
ATOM 726 C CA . GLU A 1 97 ? 5.605 0.992 11.764 1.00 80.75 97 GLU A CA 1
ATOM 727 C C . GLU A 1 97 ? 4.925 -0.001 10.826 1.00 80.75 97 GLU A C 1
ATOM 729 O O . GLU A 1 97 ? 5.581 -0.820 10.185 1.00 80.75 97 GLU A O 1
ATOM 734 N N . THR A 1 98 ? 3.608 0.117 10.694 1.00 79.38 98 THR A N 1
ATOM 735 C CA . THR A 1 98 ? 2.807 -0.757 9.841 1.00 79.38 98 THR A CA 1
ATOM 736 C C . THR A 1 98 ? 3.142 -0.566 8.368 1.00 79.38 98 THR A C 1
ATOM 738 O O . THR A 1 98 ? 3.259 -1.553 7.656 1.00 79.38 98 THR A O 1
ATOM 741 N N . ALA A 1 99 ? 3.382 0.665 7.909 1.00 75.75 99 ALA A N 1
ATOM 742 C CA . ALA A 1 99 ? 3.781 0.928 6.528 1.00 75.75 99 ALA A CA 1
ATOM 743 C C . ALA A 1 99 ? 5.140 0.301 6.154 1.00 75.75 99 ALA A C 1
ATOM 745 O O . ALA A 1 99 ? 5.481 0.268 4.977 1.00 75.75 99 ALA A O 1
ATOM 746 N N . THR A 1 100 ? 5.918 -0.203 7.123 1.00 77.00 100 THR A N 1
ATOM 747 C CA . THR A 1 100 ? 7.142 -0.991 6.867 1.00 77.00 100 THR A CA 1
ATOM 748 C C . THR A 1 100 ? 6.890 -2.493 6.698 1.00 77.00 100 THR A C 1
ATOM 750 O O . THR A 1 100 ? 7.824 -3.240 6.395 1.00 77.00 100 THR A O 1
ATOM 753 N N . LEU A 1 101 ? 5.652 -2.942 6.916 1.00 71.56 101 LEU A N 1
ATOM 754 C CA . LEU A 1 101 ? 5.222 -4.335 6.879 1.00 71.56 101 LEU A CA 1
ATOM 755 C C . LEU A 1 101 ? 4.275 -4.556 5.683 1.00 71.56 101 LEU A C 1
ATOM 757 O O . LEU A 1 101 ? 3.475 -3.672 5.391 1.00 71.56 101 LEU A O 1
ATOM 761 N N . PRO A 1 102 ? 4.339 -5.710 4.999 1.00 59.09 102 PRO A N 1
ATOM 762 C CA . PRO A 1 102 ? 3.389 -6.073 3.946 1.00 59.09 102 PRO A CA 1
ATOM 763 C C . PRO A 1 102 ? 2.054 -6.607 4.488 1.00 59.09 102 PRO A C 1
ATOM 765 O O . PRO A 1 102 ? 2.023 -7.132 5.627 1.00 59.09 102 PRO A O 1
#

Secondary structure (DSSP, 8-state):
---PPPPEEE--HHHHHHHTT--TT---TTPPP-SEEEEE-----TT--S--TT-EEEE-SSTT-SS----HHHHHT--S--GGGEEEPPTTS-HHHHTT--